Protein AF-A0A9P5J0H2-F1 (afdb_monomer_lite)

Radius of gyration: 16.08 Å; chains: 1; bounding box: 34×24×44 Å

Foldseek 3Di:
DWWDADPVPRAIWDQDDPPRRVDIHHQDDLVCLVVVLVVCQDPVRVVPDPDPDPNDDSVNSSVVSVVPPPVVVVVVSVVSSVCVVVVNTCPPVD

Sequence (94 aa):
MALKLYPETKKPYLQLGTPFEYIRLTEPRLSDAPLMANMLNSESVWRFQSAPNYPYTEEAVREIISTRQIPPCEQAWSEIRDQVLAGDTDYLAS

Structure (mmCIF, N/CA/C/O backbone):
data_AF-A0A9P5J0H2-F1
#
_entry.id   AF-A0A9P5J0H2-F1
#
loop_
_atom_site.group_PDB
_atom_site.id
_atom_site.type_symbol
_atom_si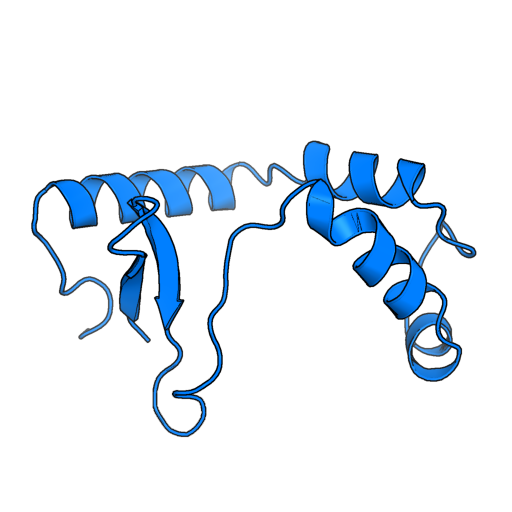te.label_atom_id
_atom_site.label_alt_id
_atom_site.label_comp_id
_atom_site.label_asym_id
_atom_site.label_entity_id
_atom_site.label_seq_id
_atom_site.pdbx_PDB_ins_code
_atom_site.Cartn_x
_atom_site.Cartn_y
_atom_site.Cartn_z
_atom_site.occupancy
_atom_site.B_iso_or_equiv
_atom_site.auth_seq_id
_atom_site.auth_comp_id
_atom_site.auth_asym_id
_atom_site.auth_atom_id
_atom_site.pdbx_PDB_model_num
ATOM 1 N N . MET A 1 1 ? -15.459 6.685 8.174 1.00 72.75 1 MET A N 1
ATOM 2 C CA . MET A 1 1 ? -14.071 6.161 8.066 1.00 72.75 1 MET A CA 1
ATOM 3 C C . MET A 1 1 ? -13.413 6.400 9.414 1.00 72.75 1 MET A C 1
ATOM 5 O O . MET A 1 1 ? -13.830 7.337 10.065 1.00 72.75 1 MET A O 1
ATOM 9 N N . ALA A 1 2 ? -12.476 5.576 9.879 1.00 76.06 2 ALA A N 1
ATOM 10 C CA . ALA A 1 2 ? -11.820 5.803 11.175 1.00 76.06 2 ALA A CA 1
ATOM 11 C C . ALA A 1 2 ? -10.346 5.398 11.111 1.00 76.06 2 ALA A C 1
ATOM 13 O O . ALA A 1 2 ? -10.036 4.352 10.532 1.00 76.06 2 ALA A O 1
ATOM 14 N N . LEU A 1 3 ? -9.451 6.187 11.713 1.00 80.00 3 LEU A N 1
ATOM 15 C CA . LEU A 1 3 ? -8.079 5.740 11.934 1.00 80.00 3 LEU A CA 1
ATOM 16 C C . LEU A 1 3 ? -8.048 4.744 13.093 1.00 80.00 3 LEU A C 1
ATOM 18 O O . LEU A 1 3 ? -8.658 4.957 14.137 1.00 80.00 3 LEU A O 1
ATOM 22 N N . LYS A 1 4 ? -7.318 3.651 12.908 1.00 83.50 4 LYS A N 1
ATOM 23 C CA . LYS A 1 4 ? -7.083 2.626 13.917 1.00 83.50 4 LYS A CA 1
ATOM 24 C C . LYS A 1 4 ? -5.607 2.242 13.934 1.00 83.50 4 LYS A C 1
ATOM 26 O O . LYS A 1 4 ? -4.886 2.465 12.963 1.00 83.50 4 LYS A O 1
ATOM 31 N N . LEU A 1 5 ? -5.164 1.623 15.025 1.00 80.38 5 LEU A N 1
ATOM 32 C CA . LEU A 1 5 ? -3.840 1.007 15.118 1.00 80.38 5 LEU A CA 1
ATOM 33 C C . LEU A 1 5 ? -3.966 -0.512 15.080 1.00 80.38 5 LEU A C 1
ATOM 35 O O . LEU A 1 5 ? -4.869 -1.086 15.693 1.00 80.38 5 LEU A O 1
ATOM 39 N N . TYR A 1 6 ? -3.036 -1.174 14.395 1.00 79.50 6 TYR A N 1
ATOM 40 C CA . TYR A 1 6 ? -2.861 -2.615 14.545 1.00 79.50 6 TYR A CA 1
ATOM 41 C C . TYR A 1 6 ? -2.431 -2.930 15.988 1.00 79.50 6 TYR A C 1
ATOM 43 O O . TYR A 1 6 ? -1.443 -2.351 16.452 1.00 79.50 6 TYR A O 1
ATOM 51 N N . PRO A 1 7 ? -3.124 -3.826 16.714 1.00 79.50 7 PRO A N 1
ATOM 52 C CA . PRO A 1 7 ? -2.806 -4.127 18.111 1.00 79.50 7 PRO A CA 1
ATOM 53 C C . PRO A 1 7 ? -1.352 -4.564 18.323 1.00 79.50 7 PRO A C 1
ATOM 55 O O . PRO A 1 7 ? -0.714 -4.109 19.276 1.00 79.50 7 PRO A O 1
ATOM 58 N N . GLU A 1 8 ? -0.847 -5.389 17.409 1.00 85.75 8 GLU A N 1
ATOM 59 C CA . GLU A 1 8 ? 0.462 -6.040 17.434 1.00 85.75 8 GLU A CA 1
ATOM 60 C C . GLU A 1 8 ? 1.615 -5.142 16.971 1.00 85.75 8 GLU A C 1
ATOM 62 O O . GLU A 1 8 ? 2.670 -5.131 17.596 1.00 85.75 8 GLU A O 1
ATOM 67 N N . THR A 1 9 ? 1.431 -4.366 15.899 1.00 79.12 9 THR A N 1
ATOM 68 C CA . THR A 1 9 ? 2.519 -3.555 15.317 1.00 79.12 9 THR A CA 1
ATOM 69 C C . THR A 1 9 ? 2.435 -2.077 15.665 1.00 79.12 9 THR A C 1
ATOM 71 O O . THR A 1 9 ? 3.361 -1.332 15.353 1.00 79.12 9 THR A O 1
ATOM 74 N N . LYS A 1 10 ? 1.314 -1.632 16.247 1.00 78.94 10 LYS A N 1
ATOM 75 C CA . LYS A 1 10 ? 0.973 -0.217 16.469 1.00 78.94 10 LYS A CA 1
ATOM 76 C C . LYS A 1 10 ? 1.023 0.645 15.206 1.00 78.94 10 LYS A C 1
ATOM 78 O O . LYS A 1 10 ? 1.002 1.867 15.297 1.00 78.94 10 LYS A O 1
ATOM 83 N N . LYS A 1 11 ? 1.051 0.028 14.022 1.00 79.75 11 LYS A N 1
ATOM 84 C CA . LYS A 1 11 ? 1.020 0.757 12.757 1.00 79.75 11 LYS A CA 1
ATOM 85 C C . LYS A 1 11 ? -0.386 1.300 12.502 1.00 79.75 11 LYS A C 1
ATOM 87 O O . LYS A 1 11 ? -1.353 0.562 12.728 1.00 79.75 11 LYS A O 1
ATOM 92 N N . PRO A 1 12 ? -0.510 2.543 12.019 1.00 82.44 12 PRO A N 1
ATOM 93 C CA . PRO A 1 12 ? -1.802 3.121 11.702 1.00 82.44 12 PRO A CA 1
ATOM 94 C C . PRO A 1 12 ? -2.398 2.517 10.426 1.00 82.44 12 PRO A C 1
ATOM 96 O O . PRO A 1 12 ? -1.686 2.088 9.514 1.00 82.44 12 PRO A O 1
ATOM 99 N N . TYR A 1 13 ? -3.726 2.483 10.369 1.00 86.62 13 TYR A N 1
ATOM 100 C CA . TYR A 1 13 ? -4.497 2.194 9.166 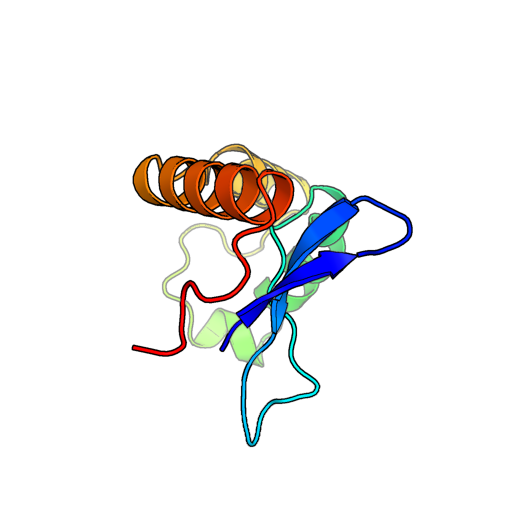1.00 86.62 13 TYR A CA 1
ATOM 101 C C . TYR A 1 13 ? -5.827 2.948 9.188 1.00 86.62 13 TYR A C 1
ATOM 103 O O . TYR A 1 13 ? -6.425 3.147 10.245 1.00 86.62 13 TYR A O 1
ATOM 111 N N . LEU A 1 14 ? -6.316 3.340 8.013 1.00 86.88 14 LEU A N 1
ATOM 112 C CA . LEU A 1 14 ? -7.663 3.882 7.854 1.00 86.88 14 LEU A CA 1
ATOM 113 C C . LEU A 1 14 ? -8.623 2.743 7.522 1.00 86.88 14 LEU A C 1
ATOM 115 O O . LEU A 1 14 ? -8.465 2.053 6.515 1.00 86.88 14 LEU A O 1
ATOM 119 N N . GLN A 1 15 ? -9.626 2.553 8.371 1.00 89.94 15 GLN A N 1
ATOM 120 C CA . GLN A 1 15 ? -10.725 1.626 8.147 1.00 89.94 15 GLN A CA 1
ATOM 121 C C . GLN A 1 15 ? -11.847 2.351 7.401 1.00 89.94 15 GLN A C 1
ATOM 123 O O . GLN A 1 15 ? -12.432 3.308 7.929 1.00 89.94 15 GLN A O 1
ATOM 128 N N . LEU A 1 16 ? -12.166 1.896 6.186 1.00 88.00 16 LEU A N 1
ATOM 129 C CA . LEU A 1 16 ? -13.317 2.434 5.466 1.00 88.00 16 LEU A CA 1
ATOM 130 C C . LEU A 1 16 ? -14.619 2.024 6.170 1.00 88.00 16 LEU A C 1
ATOM 132 O O . LEU A 1 16 ? -14.681 0.986 6.833 1.00 88.00 16 LEU A O 1
ATOM 136 N N . GLY A 1 17 ? -15.623 2.900 6.082 1.00 88.69 17 GLY A N 1
ATOM 137 C CA . GLY A 1 17 ? -16.965 2.636 6.606 1.00 88.69 17 GLY A CA 1
ATOM 138 C C . GLY A 1 17 ? -17.812 1.844 5.612 1.00 88.69 17 GLY A C 1
ATOM 139 O O . GLY A 1 17 ? -17.332 1.479 4.540 1.00 88.69 17 GLY A O 1
ATOM 140 N N . THR A 1 18 ? -19.078 1.622 5.953 1.00 89.62 18 THR A N 1
ATOM 141 C CA . THR A 1 18 ? -20.050 0.934 5.096 1.00 89.62 18 THR A CA 1
ATOM 142 C C . THR A 1 18 ? -20.145 1.565 3.706 1.00 89.62 18 THR A C 1
ATOM 144 O O . THR A 1 18 ? -20.232 2.793 3.616 1.00 89.62 18 THR A O 1
ATOM 147 N N . PRO A 1 19 ? -20.144 0.764 2.619 1.00 93.69 19 PRO A N 1
ATOM 148 C CA . PRO A 1 19 ? -20.149 -0.713 2.552 1.00 93.69 19 PRO A CA 1
ATOM 149 C C . PRO A 1 19 ? -18.756 -1.368 2.386 1.00 93.69 19 PRO A C 1
ATOM 151 O O . PRO A 1 19 ? -18.639 -2.474 1.858 1.00 93.69 19 PRO A O 1
ATOM 154 N N . PHE A 1 20 ? -17.678 -0.672 2.750 1.00 94.06 20 PHE A N 1
ATOM 155 C CA . PHE A 1 20 ? -16.292 -1.077 2.491 1.00 94.06 20 PHE A CA 1
ATOM 156 C C . PHE A 1 20 ? -15.532 -1.487 3.759 1.00 94.06 20 PHE A C 1
ATOM 158 O O . PHE A 1 20 ? -14.318 -1.309 3.853 1.00 94.06 20 PHE A O 1
ATOM 165 N N . GLU A 1 21 ? -16.215 -2.069 4.741 1.00 93.94 21 GLU A N 1
ATOM 166 C CA . GLU A 1 21 ? -15.669 -2.417 6.059 1.00 93.94 21 GLU A CA 1
ATOM 167 C C . GLU A 1 21 ? -14.510 -3.430 6.006 1.00 93.94 21 GLU A C 1
ATOM 169 O O . GLU A 1 21 ? -13.777 -3.600 6.980 1.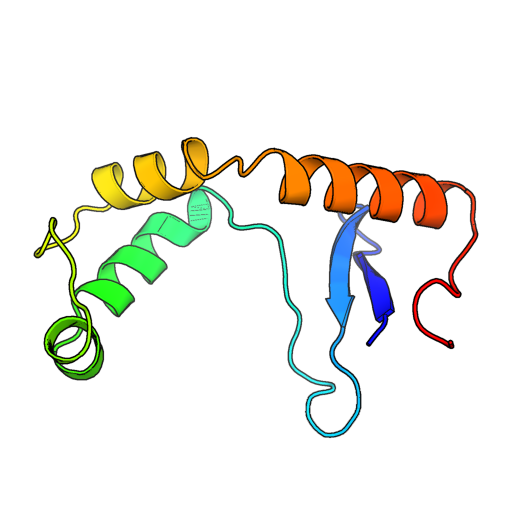00 93.94 21 GLU A O 1
ATOM 174 N N . TYR A 1 22 ? -14.290 -4.082 4.865 1.00 92.94 22 TYR A N 1
ATOM 175 C CA . TYR A 1 22 ? -13.162 -4.993 4.650 1.00 92.94 22 TYR A CA 1
ATOM 176 C C . TYR A 1 22 ? -11.931 -4.325 4.027 1.00 92.94 22 TYR A C 1
ATOM 178 O O . TYR A 1 22 ? -10.878 -4.953 3.932 1.00 92.94 22 TYR A O 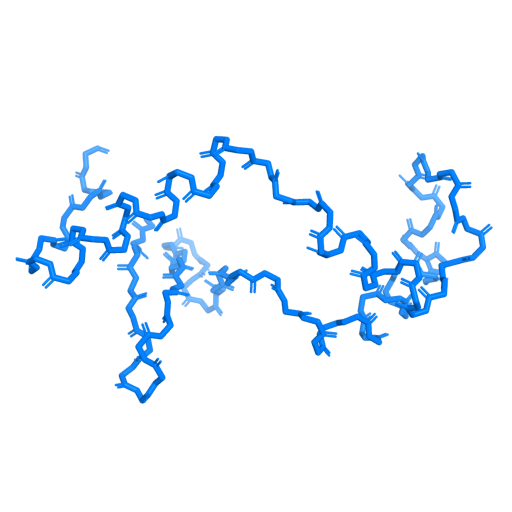1
ATOM 186 N N . ILE A 1 23 ? -12.032 -3.058 3.621 1.00 92.69 23 ILE A N 1
ATOM 187 C CA . ILE A 1 23 ? -10.935 -2.319 2.996 1.00 92.69 23 ILE A CA 1
ATOM 188 C C . ILE A 1 23 ? -10.222 -1.475 4.051 1.00 92.69 23 ILE A C 1
ATOM 190 O O . ILE A 1 23 ? -10.823 -0.644 4.738 1.00 92.69 23 ILE A O 1
ATOM 194 N N . ARG A 1 24 ? -8.906 -1.674 4.145 1.00 91.50 24 ARG A N 1
ATOM 195 C CA . ARG A 1 24 ? -8.008 -0.897 5.001 1.00 91.50 24 ARG A CA 1
ATOM 196 C C . ARG A 1 24 ? -6.982 -0.190 4.136 1.00 91.50 24 ARG A C 1
ATOM 198 O O . ARG A 1 24 ? -6.339 -0.832 3.311 1.00 91.50 24 ARG A O 1
ATOM 205 N N . LEU A 1 25 ? -6.804 1.107 4.355 1.00 88.81 25 LEU A N 1
ATOM 206 C CA . LEU A 1 25 ? -5.731 1.870 3.727 1.00 88.81 25 LEU A CA 1
ATOM 207 C C . LEU A 1 25 ? -4.561 1.949 4.703 1.00 88.81 25 LEU A C 1
ATOM 209 O O . LEU A 1 25 ? -4.729 2.348 5.857 1.00 88.81 25 LEU A O 1
ATOM 213 N N . THR A 1 26 ? -3.383 1.550 4.246 1.00 87.25 26 THR A N 1
ATOM 214 C CA . THR A 1 26 ? -2.142 1.606 5.019 1.00 87.25 26 THR A CA 1
ATOM 215 C C . THR A 1 26 ? -1.113 2.440 4.281 1.00 87.25 26 THR A C 1
ATOM 217 O O . THR A 1 26 ? -1.168 2.546 3.057 1.00 87.25 26 THR A O 1
ATOM 220 N N . GLU A 1 27 ? -0.140 2.974 5.014 1.00 83.69 27 GLU A N 1
ATOM 221 C CA . GLU A 1 27 ? 1.046 3.567 4.398 1.00 83.69 27 GLU A CA 1
ATOM 222 C C . GLU A 1 27 ? 1.743 2.538 3.479 1.00 83.69 27 GLU A C 1
ATOM 224 O O . GLU A 1 27 ? 1.871 1.366 3.872 1.00 83.69 27 GLU A O 1
ATOM 229 N N . PRO A 1 28 ? 2.183 2.948 2.273 1.00 86.19 28 PRO A N 1
ATOM 230 C CA . PRO A 1 28 ? 2.986 2.109 1.390 1.00 86.19 28 PRO A CA 1
ATOM 231 C C . PRO A 1 28 ? 4.291 1.672 2.060 1.00 86.19 28 PRO A C 1
ATOM 233 O O . PRO A 1 28 ? 4.933 2.441 2.775 1.00 86.19 28 PRO A O 1
ATOM 236 N N . ARG A 1 29 ? 4.717 0.436 1.808 1.00 87.56 29 ARG A N 1
ATOM 237 C CA . ARG A 1 29 ? 5.940 -0.151 2.367 1.00 87.56 29 ARG A CA 1
ATOM 238 C C . ARG A 1 29 ? 6.880 -0.523 1.238 1.00 87.56 29 ARG A C 1
ATOM 240 O O . ARG A 1 29 ? 6.448 -0.983 0.190 1.00 87.56 29 ARG A O 1
ATOM 247 N N . LEU A 1 30 ? 8.188 -0.474 1.483 1.00 91.06 30 LEU A N 1
ATOM 248 C CA . LEU A 1 30 ? 9.173 -0.964 0.506 1.00 91.06 30 LEU A CA 1
ATOM 249 C C . LEU A 1 30 ? 8.978 -2.448 0.144 1.00 91.06 30 LEU A C 1
ATOM 251 O O . LEU A 1 30 ? 9.401 -2.879 -0.926 1.00 91.06 30 LEU A O 1
ATOM 255 N N . SER A 1 31 ? 8.347 -3.235 1.022 1.00 92.38 31 SER A N 1
ATOM 256 C CA . SER A 1 31 ? 7.960 -4.624 0.749 1.00 92.38 31 SER A CA 1
ATOM 257 C C . SER A 1 31 ? 6.841 -4.762 -0.281 1.00 92.38 31 SER A C 1
ATOM 259 O O . SER A 1 31 ? 6.671 -5.843 -0.830 1.00 92.38 31 SER A O 1
ATOM 261 N N . ASP A 1 32 ? 6.083 -3.697 -0.541 1.00 92.75 32 ASP A N 1
ATOM 262 C CA . ASP A 1 32 ? 4.953 -3.712 -1.472 1.00 92.75 32 ASP A CA 1
ATOM 263 C C . ASP A 1 32 ? 5.426 -3.548 -2.927 1.00 92.75 32 ASP A C 1
ATOM 265 O O . ASP A 1 32 ? 4.676 -3.831 -3.861 1.00 92.75 32 ASP A O 1
ATOM 269 N N . ALA A 1 33 ? 6.689 -3.147 -3.130 1.00 93.88 33 ALA A N 1
ATOM 270 C CA . ALA A 1 33 ? 7.258 -2.853 -4.442 1.00 93.88 33 ALA A CA 1
ATOM 271 C C . ALA A 1 33 ? 7.138 -3.996 -5.472 1.00 93.88 33 ALA A C 1
ATOM 273 O O . ALA A 1 33 ? 6.717 -3.697 -6.590 1.00 93.88 33 ALA A O 1
ATOM 274 N N . PRO A 1 34 ? 7.406 -5.280 -5.146 1.00 95.31 34 PRO A N 1
ATOM 275 C CA . PRO A 1 34 ? 7.269 -6.368 -6.119 1.00 95.31 34 PRO A CA 1
ATOM 276 C C . PRO A 1 34 ? 5.828 -6.532 -6.619 1.00 95.31 34 PRO A C 1
ATOM 278 O O . PRO A 1 34 ? 5.571 -6.661 -7.816 1.00 95.31 34 PRO A O 1
ATOM 281 N N . LEU A 1 35 ? 4.854 -6.471 -5.703 1.00 94.94 35 LEU A N 1
ATOM 282 C CA . LEU A 1 35 ? 3.437 -6.583 -6.051 1.00 94.94 35 LEU A CA 1
ATOM 283 C C . LEU A 1 35 ? 2.967 -5.371 -6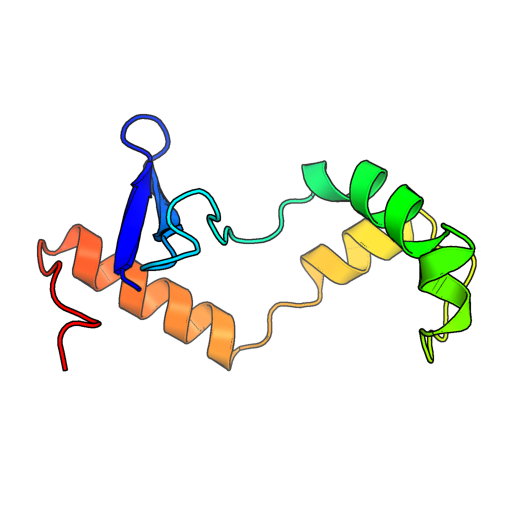.862 1.00 94.94 35 LEU A C 1
ATOM 285 O O . LEU A 1 35 ? 2.257 -5.524 -7.856 1.00 94.94 35 LEU A O 1
ATOM 289 N N . MET A 1 36 ? 3.381 -4.171 -6.456 1.00 92.50 36 MET A N 1
ATOM 290 C CA . MET A 1 36 ? 3.064 -2.937 -7.165 1.00 92.50 36 MET A CA 1
ATOM 291 C C . MET A 1 36 ? 3.658 -2.927 -8.578 1.00 92.50 36 MET A C 1
ATOM 293 O O . MET A 1 36 ? 2.940 -2.582 -9.510 1.00 92.50 36 MET A O 1
ATOM 297 N N . ALA A 1 37 ? 4.910 -3.358 -8.769 1.00 93.19 37 ALA A N 1
ATOM 298 C CA . ALA A 1 37 ? 5.526 -3.467 -10.093 1.00 93.19 37 ALA A CA 1
ATOM 299 C C . ALA A 1 37 ? 4.738 -4.424 -11.005 1.00 93.19 37 ALA A C 1
ATOM 301 O O . ALA A 1 37 ? 4.410 -4.068 -12.137 1.00 93.19 37 ALA A O 1
ATOM 302 N N . ASN A 1 38 ? 4.340 -5.594 -10.492 1.00 94.44 38 ASN A N 1
ATOM 303 C CA . ASN A 1 38 ? 3.501 -6.539 -11.235 1.00 94.44 38 ASN A CA 1
ATOM 304 C C . ASN A 1 38 ? 2.149 -5.931 -11.636 1.00 94.44 38 ASN A C 1
ATOM 306 O O . ASN A 1 38 ? 1.729 -6.053 -12.785 1.00 94.44 38 ASN A O 1
ATOM 310 N N . MET A 1 39 ? 1.476 -5.244 -10.710 1.00 93.12 39 MET A N 1
ATOM 311 C CA . MET A 1 39 ? 0.196 -4.588 -10.984 1.00 93.12 39 MET A CA 1
ATOM 312 C C . MET A 1 39 ? 0.339 -3.468 -12.022 1.00 93.12 39 MET A C 1
ATOM 314 O O . MET A 1 39 ? -0.469 -3.384 -12.944 1.00 93.12 39 MET A O 1
ATOM 318 N N . LEU A 1 40 ? 1.365 -2.624 -11.895 1.00 91.00 40 LEU A N 1
ATOM 319 C CA . LEU A 1 40 ? 1.602 -1.491 -12.793 1.00 91.00 40 LEU A CA 1
ATOM 320 C C . LEU A 1 40 ? 1.974 -1.931 -14.212 1.00 91.00 40 LEU A C 1
ATOM 322 O O . LEU A 1 40 ? 1.651 -1.219 -15.159 1.00 91.00 40 LEU A O 1
ATOM 326 N N . ASN A 1 41 ? 2.603 -3.098 -14.360 1.00 91.88 41 ASN A N 1
ATOM 327 C CA . ASN A 1 41 ? 2.938 -3.685 -15.656 1.00 91.88 41 ASN A CA 1
ATOM 328 C C . ASN A 1 41 ? 1.819 -4.542 -16.265 1.00 91.88 41 ASN A C 1
ATOM 330 O O . ASN A 1 41 ? 1.939 -4.964 -17.413 1.00 91.88 41 ASN A O 1
ATOM 334 N N . SER A 1 42 ? 0.728 -4.808 -15.539 1.00 92.50 42 SER A N 1
ATOM 335 C CA . SER A 1 42 ? -0.420 -5.535 -16.090 1.00 92.50 42 SER A CA 1
ATOM 336 C C . SER A 1 42 ? -1.038 -4.768 -17.259 1.00 92.50 42 SER A C 1
ATOM 338 O O . SER A 1 42 ? -1.297 -3.569 -17.145 1.00 92.50 42 SER A O 1
ATOM 340 N N . GLU A 1 43 ? -1.348 -5.460 -18.360 1.00 90.69 43 GLU A N 1
ATOM 341 C CA . GLU A 1 43 ? -1.950 -4.862 -19.563 1.00 90.69 43 GLU A CA 1
ATOM 342 C C . GLU A 1 43 ? -3.226 -4.079 -19.276 1.00 90.69 43 GLU A C 1
ATOM 344 O O . GLU A 1 43 ? -3.427 -2.968 -19.768 1.00 90.69 43 GLU A O 1
ATOM 349 N N . SER A 1 44 ? -4.066 -4.635 -18.409 1.00 90.19 44 SER A N 1
ATOM 350 C CA . SER A 1 44 ? -5.310 -4.007 -17.981 1.00 90.19 44 SER A CA 1
ATOM 351 C C . SER A 1 44 ? -5.108 -2.686 -17.241 1.00 90.19 44 SER A C 1
ATOM 353 O O . SER A 1 44 ? -6.048 -1.898 -17.186 1.00 90.19 44 SER A O 1
ATOM 355 N N . VAL A 1 45 ? -3.917 -2.443 -16.688 1.00 88.88 45 VAL A N 1
ATOM 356 C CA . VAL A 1 45 ? -3.590 -1.258 -15.895 1.00 88.88 45 VAL A CA 1
ATOM 357 C C . VAL A 1 45 ? -2.765 -0.277 -16.723 1.00 88.88 45 VAL A C 1
ATOM 359 O O . VAL A 1 45 ? -3.161 0.881 -16.844 1.00 88.88 45 VAL A O 1
ATOM 362 N N . TRP A 1 46 ? -1.646 -0.706 -17.321 1.00 86.12 46 TRP A N 1
ATOM 363 C CA . TRP A 1 46 ? -0.720 0.215 -17.996 1.00 86.12 46 TRP A CA 1
ATOM 364 C C . TRP A 1 46 ? -1.372 0.952 -19.167 1.00 86.12 46 TRP A C 1
ATOM 366 O O . TRP A 1 46 ? -1.095 2.131 -19.363 1.00 86.12 46 TRP A O 1
ATOM 376 N N . ARG A 1 47 ? -2.318 0.319 -19.878 1.00 88.38 47 ARG A N 1
ATOM 377 C CA . ARG A 1 47 ? -3.028 0.946 -21.008 1.00 88.38 47 ARG A CA 1
ATOM 378 C C . ARG A 1 47 ? -3.851 2.183 -20.629 1.00 88.38 47 ARG A C 1
ATOM 380 O O . ARG A 1 47 ? -4.200 2.970 -21.501 1.00 88.38 47 ARG A O 1
ATOM 387 N N . PHE A 1 48 ? -4.200 2.331 -19.350 1.00 87.56 48 PHE A N 1
ATOM 388 C CA . PHE A 1 48 ? -4.975 3.463 -18.833 1.00 87.56 48 PHE A CA 1
ATOM 389 C C . PHE A 1 48 ? -4.134 4.441 -18.009 1.00 87.56 48 PHE A C 1
ATOM 391 O O . PHE A 1 48 ? -4.664 5.432 -17.510 1.00 87.56 48 PHE A O 1
ATOM 398 N N . GLN A 1 49 ? -2.839 4.175 -17.841 1.00 80.62 49 GLN A N 1
ATOM 399 C CA . GLN A 1 49 ? -1.942 5.062 -17.118 1.00 80.62 49 GLN A CA 1
ATOM 400 C C . GLN A 1 49 ? -1.186 5.959 -18.097 1.00 80.62 49 GLN A C 1
ATOM 402 O O . GLN A 1 49 ? -0.524 5.478 -19.012 1.00 80.62 49 GLN A O 1
ATOM 407 N N . SER A 1 50 ? -1.184 7.266 -17.841 1.00 73.62 50 SER A N 1
ATOM 408 C CA . SER A 1 50 ? -0.255 8.208 -18.481 1.00 73.62 50 SER A CA 1
ATOM 409 C C . SER A 1 50 ? 1.109 8.154 -17.784 1.00 73.62 50 SER A C 1
ATOM 411 O O . SER A 1 50 ? 1.554 9.126 -17.174 1.00 73.62 50 SER A O 1
ATOM 413 N N . ALA A 1 51 ? 1.725 6.973 -17.775 1.00 66.56 51 ALA A N 1
ATOM 414 C CA . ALA A 1 51 ? 2.934 6.691 -17.013 1.00 66.56 51 ALA A CA 1
ATOM 415 C C . ALA A 1 51 ? 4.207 6.937 -17.847 1.00 66.56 51 ALA A C 1
ATOM 417 O O . ALA A 1 51 ? 4.317 6.392 -18.944 1.00 66.56 51 ALA A O 1
ATOM 418 N N . PRO A 1 52 ? 5.208 7.677 -17.329 1.00 68.44 52 PRO A N 1
ATOM 419 C CA . PRO A 1 52 ? 6.467 7.899 -18.043 1.00 68.44 52 PRO A CA 1
ATOM 420 C C . PRO A 1 52 ? 7.411 6.682 -18.035 1.00 68.44 52 PRO A C 1
ATOM 422 O O . PRO A 1 52 ? 8.331 6.635 -18.844 1.00 68.44 52 PRO A O 1
ATOM 425 N N . ASN A 1 53 ? 7.196 5.704 -17.145 1.00 71.62 53 ASN A N 1
ATOM 426 C CA . ASN A 1 53 ? 8.194 4.682 -16.796 1.00 71.62 53 ASN A CA 1
ATOM 427 C C . ASN A 1 53 ? 7.707 3.238 -17.024 1.00 71.62 53 ASN A C 1
ATOM 429 O O . ASN A 1 53 ? 7.988 2.364 -16.210 1.00 71.62 53 ASN A O 1
ATOM 433 N N . TYR A 1 54 ? 6.956 2.973 -18.097 1.00 81.00 54 TYR A N 1
ATOM 434 C CA . TYR A 1 54 ? 6.648 1.593 -18.492 1.00 81.00 54 TYR A CA 1
ATOM 435 C C . TYR A 1 54 ? 7.802 0.992 -19.323 1.00 81.00 54 TYR A C 1
ATOM 437 O O . TYR A 1 54 ? 8.239 1.635 -20.281 1.00 81.00 54 TYR A O 1
ATOM 445 N N . PRO A 1 55 ? 8.257 -0.243 -19.038 1.00 88.50 55 PRO A N 1
ATOM 446 C CA . PRO A 1 55 ? 7.855 -1.101 -17.921 1.00 88.50 55 PRO A CA 1
ATOM 447 C C . PRO A 1 55 ? 8.474 -0.660 -16.583 1.00 88.50 55 PRO A C 1
ATOM 449 O O . PRO A 1 55 ? 9.620 -0.219 -16.523 1.00 88.50 55 PRO A O 1
ATOM 452 N N . TYR A 1 56 ? 7.725 -0.838 -15.496 1.00 90.56 56 TYR A N 1
ATOM 453 C CA . TYR A 1 56 ? 8.159 -0.528 -14.135 1.00 90.56 56 TYR A CA 1
ATOM 454 C C . TYR A 1 56 ? 9.067 -1.629 -13.580 1.00 90.56 56 TYR A C 1
ATOM 456 O O . TYR A 1 56 ? 8.651 -2.785 -13.489 1.00 90.56 56 TYR A O 1
ATOM 464 N N . THR A 1 57 ? 10.279 -1.278 -13.151 1.00 93.44 57 THR A N 1
ATOM 465 C CA . THR A 1 57 ? 11.138 -2.181 -12.366 1.00 93.44 57 THR A CA 1
ATOM 466 C C . THR A 1 57 ? 10.781 -2.121 -10.880 1.00 93.44 57 THR A C 1
ATOM 468 O O . THR A 1 57 ? 10.186 -1.144 -10.414 1.00 93.44 57 THR A O 1
ATOM 471 N N . GLU A 1 58 ? 11.156 -3.145 -10.107 1.00 93.81 58 GLU A N 1
ATOM 472 C CA . GLU A 1 58 ? 10.981 -3.111 -8.650 1.00 93.81 58 GLU A CA 1
ATOM 473 C C . GLU A 1 58 ? 11.737 -1.936 -8.022 1.00 93.81 58 GLU A C 1
ATOM 475 O O . GLU A 1 58 ? 11.215 -1.279 -7.125 1.00 93.81 58 GLU A O 1
ATOM 480 N N . GLU A 1 59 ? 12.942 -1.639 -8.509 1.00 93.00 59 GLU A N 1
ATOM 481 C CA . GLU A 1 59 ? 13.774 -0.530 -8.044 1.00 93.00 59 GLU A CA 1
ATOM 482 C C . GLU A 1 59 ? 13.094 0.817 -8.284 1.00 93.00 59 GLU A C 1
ATOM 484 O O . GLU A 1 59 ? 13.023 1.629 -7.364 1.00 93.00 59 GLU A O 1
ATOM 489 N N . ALA A 1 60 ? 12.523 1.029 -9.475 1.00 90.75 60 ALA A N 1
ATOM 490 C CA . ALA A 1 60 ? 11.784 2.249 -9.784 1.00 90.75 60 ALA A CA 1
ATOM 491 C C . ALA A 1 60 ? 10.561 2.405 -8.868 1.00 90.75 60 ALA A C 1
ATOM 493 O O . ALA A 1 60 ? 10.247 3.503 -8.414 1.00 90.75 60 ALA A O 1
ATOM 494 N N . VAL A 1 61 ? 9.876 1.306 -8.539 1.00 91.31 61 VAL A N 1
ATOM 495 C CA . VAL A 1 61 ? 8.754 1.341 -7.592 1.00 91.31 61 VAL A CA 1
ATOM 496 C C . VAL A 1 61 ? 9.229 1.610 -6.163 1.00 91.31 61 VAL A C 1
ATOM 498 O O . VAL A 1 61 ? 8.585 2.383 -5.454 1.00 91.31 61 VAL A O 1
ATOM 501 N N . ARG A 1 62 ? 10.358 1.035 -5.730 1.00 92.94 62 ARG A N 1
ATOM 502 C CA . ARG A 1 62 ? 10.966 1.353 -4.426 1.00 92.94 62 ARG A CA 1
ATOM 503 C C . ARG A 1 62 ? 11.311 2.832 -4.330 1.00 92.94 62 ARG A C 1
ATOM 505 O O . ARG A 1 62 ? 11.007 3.436 -3.307 1.00 92.94 62 ARG A O 1
ATOM 512 N N . GLU A 1 63 ? 11.879 3.402 -5.389 1.00 89.94 63 GLU A N 1
ATOM 513 C CA . GLU A 1 63 ? 12.167 4.832 -5.480 1.00 89.94 63 GLU A CA 1
ATOM 514 C C . GLU A 1 63 ? 10.882 5.663 -5.413 1.00 89.94 63 GLU A C 1
ATOM 516 O O . GLU A 1 63 ? 10.813 6.630 -4.663 1.00 89.94 63 GLU A O 1
ATOM 521 N N . ILE A 1 64 ? 9.815 5.270 -6.113 1.00 87.25 64 ILE A N 1
ATOM 522 C CA . ILE A 1 64 ? 8.515 5.951 -6.012 1.00 87.25 64 ILE A CA 1
ATOM 523 C C . ILE A 1 64 ? 7.983 5.913 -4.574 1.00 87.25 64 ILE A C 1
ATOM 525 O O . ILE A 1 64 ? 7.495 6.926 -4.081 1.00 87.25 64 ILE A O 1
ATOM 529 N N . ILE A 1 65 ? 8.067 4.769 -3.892 1.00 88.00 65 ILE A N 1
ATOM 530 C CA . ILE A 1 65 ? 7.605 4.626 -2.505 1.00 88.00 65 ILE A CA 1
ATOM 531 C C . ILE A 1 65 ? 8.443 5.492 -1.558 1.00 88.00 65 ILE A C 1
ATOM 533 O O . ILE A 1 65 ? 7.878 6.135 -0.679 1.00 88.00 65 ILE A O 1
ATOM 537 N N . SER A 1 66 ? 9.766 5.540 -1.738 1.00 85.50 66 SER A N 1
ATOM 538 C CA . SER A 1 66 ? 10.655 6.324 -0.874 1.00 85.50 66 SER A CA 1
ATOM 539 C C . SER A 1 66 ? 10.597 7.828 -1.143 1.00 85.50 66 SER A C 1
ATOM 541 O O . SER A 1 66 ? 10.810 8.613 -0.225 1.00 85.50 66 SER A O 1
ATOM 543 N N . THR A 1 67 ? 10.310 8.241 -2.379 1.00 78.88 67 THR A N 1
ATOM 544 C CA . THR A 1 67 ? 10.285 9.657 -2.785 1.00 78.88 67 THR A CA 1
ATOM 545 C C . THR A 1 67 ? 8.903 10.295 -2.679 1.00 78.88 67 THR A C 1
ATOM 547 O O . THR A 1 67 ? 8.808 11.515 -2.569 1.00 78.88 67 THR A O 1
ATOM 550 N N . ARG A 1 68 ? 7.813 9.509 -2.647 1.00 66.62 68 ARG A N 1
ATOM 551 C CA . ARG A 1 68 ? 6.437 10.006 -2.435 1.00 66.62 68 ARG A CA 1
ATOM 552 C C . ARG A 1 68 ? 6.131 10.379 -0.979 1.00 66.62 68 ARG A C 1
ATOM 554 O O . ARG A 1 68 ? 5.004 10.211 -0.513 1.00 66.62 68 ARG A O 1
ATOM 561 N N . GLN A 1 69 ? 7.093 10.977 -0.288 1.00 56.53 69 GLN A N 1
ATOM 562 C CA . GLN A 1 69 ? 6.815 11.788 0.891 1.00 56.53 69 GLN A CA 1
ATOM 563 C C . GLN A 1 69 ? 6.181 13.098 0.420 1.00 56.53 69 GLN A C 1
ATOM 565 O O . GLN A 1 69 ? 6.858 14.089 0.166 1.00 56.53 69 GLN A O 1
ATOM 570 N N . ILE A 1 70 ? 4.863 13.090 0.216 1.00 59.16 70 ILE A N 1
ATOM 571 C CA . ILE A 1 70 ? 4.104 14.318 -0.028 1.00 59.16 70 ILE A CA 1
ATOM 572 C C . ILE A 1 70 ? 4.001 15.010 1.340 1.00 59.16 70 ILE A C 1
ATOM 574 O O . ILE A 1 70 ? 3.327 14.459 2.211 1.00 59.16 70 ILE A O 1
ATOM 578 N N . PRO A 1 71 ? 4.645 16.171 1.573 1.00 53.31 71 PRO A N 1
ATOM 579 C CA . PRO A 1 71 ? 4.737 16.760 2.913 1.00 53.31 71 PRO A CA 1
ATOM 580 C C . PRO A 1 71 ? 3.376 16.969 3.613 1.00 53.31 71 PRO A C 1
ATOM 582 O O . PRO A 1 71 ? 3.274 16.657 4.797 1.00 53.31 71 PRO A O 1
ATOM 585 N N . PRO A 1 72 ? 2.293 17.366 2.904 1.00 58.91 72 PRO A N 1
ATOM 586 C CA . PRO A 1 72 ? 0.942 17.380 3.477 1.00 58.91 72 PRO A CA 1
ATOM 587 C C . PRO A 1 72 ? 0.445 16.027 4.007 1.00 58.91 72 PRO A C 1
ATOM 589 O O . PRO A 1 72 ? -0.289 15.981 4.989 1.00 58.91 72 PRO A O 1
ATOM 592 N N . CYS A 1 73 ? 0.818 14.919 3.364 1.00 58.84 73 CYS A N 1
ATOM 593 C CA . CYS A 1 73 ? 0.377 13.586 3.761 1.00 58.84 73 CYS A CA 1
ATOM 594 C C . CYS A 1 73 ? 1.135 13.084 4.988 1.00 58.84 73 CYS A C 1
ATOM 596 O O . CYS A 1 73 ? 0.503 12.520 5.872 1.00 58.84 73 CYS A O 1
ATOM 598 N N . GLU A 1 74 ? 2.452 13.290 5.074 1.00 63.38 74 GLU A N 1
ATOM 599 C CA . GLU A 1 74 ? 3.214 12.890 6.267 1.00 63.38 74 GLU A CA 1
ATOM 600 C C . GLU A 1 74 ? 2.786 13.675 7.503 1.00 63.38 74 GLU A C 1
ATOM 602 O O . GLU A 1 74 ? 2.617 13.087 8.570 1.00 63.38 74 GLU A O 1
ATOM 607 N N . GLN A 1 75 ? 2.543 14.979 7.347 1.00 66.69 75 GLN A N 1
ATOM 608 C CA . GLN A 1 75 ? 2.017 15.800 8.428 1.00 66.69 75 GLN A CA 1
ATOM 609 C C . GLN A 1 75 ? 0.640 15.299 8.879 1.00 66.69 75 GLN A C 1
ATOM 611 O O . GLN A 1 75 ? 0.460 15.033 10.064 1.00 66.69 75 GLN A O 1
ATOM 616 N N . ALA A 1 76 ? -0.290 15.068 7.945 1.00 66.00 76 ALA A N 1
ATOM 617 C CA . ALA A 1 76 ? -1.599 14.508 8.275 1.00 66.00 76 ALA A CA 1
ATOM 618 C C . ALA A 1 76 ? -1.477 13.138 8.966 1.00 66.00 76 ALA A C 1
ATOM 620 O O . ALA A 1 76 ? -2.145 12.886 9.963 1.00 66.00 76 ALA A O 1
ATOM 621 N N . TRP A 1 77 ? -0.590 12.257 8.495 1.00 67.50 77 TRP A N 1
ATOM 622 C CA . TRP A 1 77 ? -0.355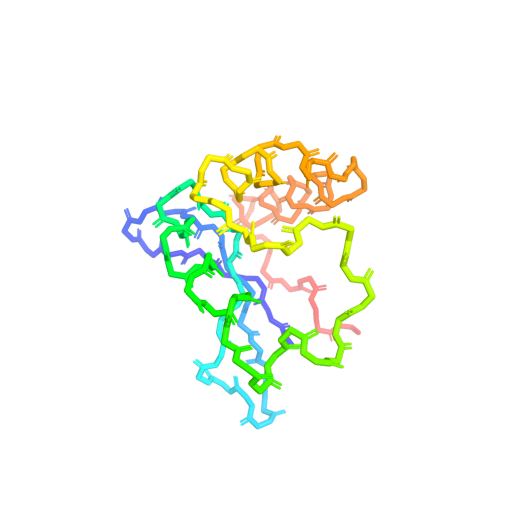 10.956 9.128 1.00 67.50 77 TRP A CA 1
ATOM 623 C C . TRP A 1 77 ? 0.262 11.069 10.525 1.00 67.50 77 TRP A C 1
ATOM 625 O O . TRP A 1 77 ? -0.096 10.273 11.394 1.00 67.50 77 TRP A O 1
ATOM 635 N N . SER A 1 78 ? 1.164 12.026 10.758 1.00 70.56 78 SER A N 1
ATOM 636 C CA . SER A 1 78 ? 1.748 12.279 12.080 1.00 70.56 78 SER A CA 1
ATOM 637 C C . SER A 1 78 ? 0.708 12.838 13.043 1.00 70.56 78 SER A C 1
ATOM 639 O O . SER A 1 78 ? 0.542 12.290 14.126 1.00 70.56 78 SER A O 1
ATOM 641 N N . GLU A 1 79 ? -0.053 13.852 12.628 1.00 71.19 79 GLU A N 1
ATOM 642 C CA . GLU A 1 79 ? -1.119 14.457 13.436 1.00 71.19 79 GLU A CA 1
ATOM 643 C C . GLU A 1 79 ? -2.161 13.411 13.849 1.00 71.19 79 GLU A C 1
ATOM 645 O O . GLU A 1 79 ? -2.511 13.285 15.024 1.00 71.19 79 GLU A O 1
ATOM 650 N N . ILE A 1 80 ? -2.598 12.596 12.889 1.00 68.06 80 ILE A N 1
ATOM 651 C CA . ILE A 1 80 ? -3.568 11.528 13.116 1.00 68.06 80 ILE A CA 1
ATOM 652 C C . ILE A 1 80 ? -2.990 10.434 14.045 1.00 68.06 80 ILE A C 1
ATOM 654 O O . ILE A 1 80 ? -3.697 9.896 14.899 1.00 68.06 80 ILE A O 1
ATOM 658 N N . ARG A 1 81 ? -1.697 10.108 13.926 1.00 69.38 81 ARG A N 1
ATOM 659 C CA . ARG A 1 81 ? -1.007 9.143 14.800 1.00 69.38 81 ARG A CA 1
ATOM 660 C C . ARG A 1 81 ? -0.880 9.654 16.232 1.00 69.38 81 ARG A C 1
ATOM 662 O O . ARG A 1 81 ? -1.186 8.904 17.158 1.00 69.38 81 ARG A O 1
ATOM 669 N N . ASP A 1 82 ? -0.447 10.897 16.407 1.00 74.19 82 ASP A N 1
ATOM 670 C CA . ASP A 1 82 ? -0.217 11.509 17.716 1.00 74.19 82 ASP A CA 1
ATOM 671 C C . ASP A 1 82 ? -1.524 11.617 18.514 1.00 74.19 82 ASP A C 1
ATOM 673 O O . ASP A 1 82 ? -1.546 11.326 19.709 1.00 74.19 82 ASP A O 1
ATOM 677 N N . GLN A 1 83 ? -2.640 11.920 17.848 1.00 67.69 83 GLN A N 1
ATOM 678 C CA . GLN A 1 83 ? -3.965 11.977 18.477 1.00 67.69 83 GLN A CA 1
ATOM 679 C C . GLN A 1 83 ? -4.492 10.599 18.892 1.00 67.69 83 GLN A C 1
ATOM 681 O O . GLN A 1 83 ? -4.994 10.439 20.006 1.00 67.69 83 GLN A O 1
ATOM 686 N N . VAL A 1 84 ? -4.305 9.568 18.058 1.00 66.56 84 VAL A N 1
ATOM 687 C CA . VAL A 1 84 ? -4.692 8.202 18.444 1.00 66.56 84 VAL A CA 1
ATOM 688 C C . VAL A 1 84 ? -3.831 7.674 19.593 1.00 66.56 84 VAL A C 1
ATOM 690 O O . VAL A 1 84 ? -4.342 6.972 20.465 1.00 66.56 84 VAL A O 1
ATOM 693 N N . LEU A 1 85 ? -2.545 8.037 19.650 1.00 67.88 85 LEU A N 1
ATOM 694 C CA . LEU A 1 85 ? -1.694 7.745 20.809 1.00 67.88 85 LEU A CA 1
ATOM 695 C C . LEU A 1 85 ? -2.114 8.530 22.062 1.00 67.88 85 LEU A C 1
ATOM 697 O O . LEU A 1 85 ? -1.966 8.012 23.168 1.00 67.88 85 LEU A O 1
ATOM 701 N N . ALA A 1 86 ? -2.671 9.732 21.902 1.00 71.94 86 ALA A N 1
ATOM 702 C CA . ALA A 1 86 ? -3.233 10.535 22.988 1.00 71.94 86 ALA A CA 1
ATOM 703 C C . ALA A 1 86 ? -4.604 10.032 23.492 1.00 71.94 86 ALA A C 1
ATOM 705 O O . ALA A 1 86 ? -5.103 10.538 24.496 1.00 71.94 86 ALA A O 1
ATOM 706 N N . GLY A 1 87 ? -5.189 9.014 22.850 1.00 63.94 87 GLY A N 1
ATOM 707 C CA . GLY A 1 87 ? -6.465 8.410 23.247 1.00 63.94 87 GLY A CA 1
ATOM 708 C C . GLY A 1 87 ? -7.701 9.069 22.633 1.00 63.94 87 GLY A C 1
ATOM 709 O O . GLY A 1 87 ? -8.816 8.709 23.008 1.00 63.94 87 GLY A O 1
ATOM 710 N N . ASP A 1 88 ? -7.520 9.987 21.683 1.00 58.09 88 ASP A N 1
ATOM 711 C CA . ASP A 1 88 ? -8.610 10.677 20.998 1.00 58.09 88 ASP A CA 1
ATOM 712 C C . ASP A 1 88 ? -8.963 9.909 19.713 1.00 58.09 88 ASP A C 1
ATOM 714 O O . ASP A 1 88 ? -8.210 9.894 18.738 1.00 58.09 88 ASP A O 1
ATOM 718 N N . THR A 1 89 ? -10.072 9.164 19.736 1.00 55.09 89 THR A N 1
ATOM 719 C CA . THR A 1 89 ? -10.440 8.224 18.651 1.00 55.09 89 THR A CA 1
ATOM 720 C C . THR A 1 89 ? -11.527 8.747 17.704 1.00 55.09 89 THR A C 1
ATOM 722 O O . THR A 1 89 ? -11.844 8.079 16.719 1.00 55.09 89 THR A O 1
ATOM 725 N N . ASP A 1 90 ? -12.033 9.962 17.932 1.00 53.53 90 ASP A N 1
ATOM 726 C CA . ASP A 1 90 ? -13.226 10.514 17.268 1.00 53.53 90 ASP A CA 1
ATOM 727 C C . ASP A 1 90 ? -12.926 11.503 16.118 1.00 53.53 90 ASP A C 1
ATOM 729 O O . ASP A 1 90 ? -13.714 12.399 15.827 1.00 53.53 90 ASP A O 1
ATOM 733 N N . TYR A 1 91 ? -11.815 11.344 15.389 1.00 50.81 91 TYR A N 1
ATOM 734 C CA . TYR A 1 91 ? -11.415 12.307 14.342 1.00 50.81 91 TYR A CA 1
ATOM 735 C C . TYR A 1 91 ? -12.334 12.354 13.094 1.00 50.81 91 TYR A C 1
ATOM 737 O O . TYR A 1 91 ? -12.198 13.243 12.263 1.00 50.81 91 TYR A O 1
ATOM 745 N N . LEU A 1 92 ? -13.263 11.410 12.904 1.00 48.44 92 LEU A N 1
ATOM 746 C CA . LEU A 1 92 ? -14.077 11.321 11.673 1.00 48.44 92 LEU A CA 1
ATOM 747 C C . LEU A 1 92 ? -15.580 11.111 11.932 1.00 48.44 92 LEU A C 1
ATOM 749 O O . LEU A 1 92 ? -16.287 10.581 11.071 1.00 48.44 92 LEU A O 1
ATOM 753 N N . ALA A 1 93 ? -16.057 11.486 13.122 1.00 43.31 93 ALA A N 1
ATOM 754 C CA . ALA A 1 93 ? -17.481 11.472 13.466 1.00 43.31 93 ALA A CA 1
ATOM 755 C C . ALA A 1 93 ? -18.207 12.804 13.167 1.00 43.31 93 ALA A C 1
ATOM 757 O O . ALA A 1 93 ? -19.402 12.908 13.451 1.00 43.31 93 ALA A O 1
ATOM 758 N N . SER A 1 94 ? -17.517 13.797 12.594 1.00 41.16 94 SER A N 1
ATOM 759 C CA . SER A 1 94 ? -18.068 15.095 12.172 1.00 41.16 94 SER A CA 1
ATOM 760 C C . SER A 1 94 ? -18.228 15.232 10.660 1.00 41.16 94 SER A C 1
ATOM 762 O O . SER A 1 94 ? -17.364 14.734 9.901 1.00 41.16 94 SER A O 1
#

pLDDT: mean 79.63, std 13.7, range [41.16, 95.31]

Secondary structure (DSSP, 8-state):
-EEEE-TTT--EEEEP-TT-TT-EE----GGGHHHHHHHHHSHHHHTT---TTPSPPHHHHHHHHHH---HHHHHHHHHHHHHHHTT---TT--